Protein AF-A0A844CW89-F1 (afdb_monomer)

Solvent-accessible surface area (backbone atoms only — not comparable to full-atom values): 6483 Å² total; per-residue (Å²): 55,26,39,36,42,38,41,33,67,41,84,66,76,51,74,59,68,65,63,52,49,55,54,49,57,62,49,43,78,54,54,79,68,43,66,53,53,77,47,75,48,83,42,82,38,65,68,21,38,38,32,43,35,36,22,66,38,65,66,45,44,45,69,68,62,32,92,64,43,53,58,56,44,17,74,73,67,79,39,70,53,48,78,49,78,43,86,40,53,68,46,80,37,77,91,79,71,44,30,25,51,64,80,41,81,49,85,53,90,72,79,81,120

Nearest PDB structures (foldseek):
  1wd6-assembly1_B  TM=8.321E-01  e=1.006E-04  Escherichia coli
  5b0b-assembly2_B  TM=5.980E-01  e=1.483E-02  Cannabis sativa
  3zo7-assembly1_E  TM=5.061E-01  e=1.483E-02  Rhodococcus opacus
  6fxd-assembly1_A-2  TM=5.268E-01  e=2.344E-01  Pseudomonas fluorescens
  6juo-assembly2_F  TM=4.353E-01  e=8.433E+00  Mycolicibacterium smegmatis MC2 155

Secondary structure (DSSP, 8-state):
-EEEEEEE---SSPPPHHHHHHHHHHHHHHHTTSTTEEEEEEEEETTEEEEEEEESSHHHHHHHT-TTHHHHHHHHHSSPPEEEEEE--EEEETTTTEEEETTEEE--TTTT-

InterPro domains:
  IPR011008 Dimeric alpha-beta barrel [SSF54909] (1-94)

Foldseek 3Di:
DKKKKKAFQDDDAWDDPVVQVVVVVVCVVVQVPQPQWPDKDWAIDRRGTIIITDGLDPVSVCVVVDPCNQVVVCVVRVTGMDMDMDDDQWDDDVVVRFIGGSNHTDPDPPVPD

Organism: NCBI:txid2576383

Structure (mmCIF, N/CA/C/O backbone):
data_AF-A0A844CW89-F1
#
_entry.id   AF-A0A844CW89-F1
#
loop_
_atom_site.group_PDB
_atom_site.id
_atom_site.type_symbol
_atom_site.label_atom_id
_atom_site.label_alt_id
_atom_site.label_comp_id
_atom_site.label_asym_id
_atom_site.label_entity_id
_atom_site.label_seq_id
_atom_site.pdbx_PDB_ins_code
_atom_site.Cartn_x
_atom_site.Cartn_y
_atom_site.Cartn_z
_atom_site.occupancy
_atom_site.B_iso_or_equiv
_atom_site.auth_seq_id
_atom_site.auth_comp_id
_atom_site.auth_asym_id
_atom_site.auth_atom_id
_atom_site.pdbx_PDB_model_num
ATOM 1 N N . MET A 1 1 ? -9.801 -4.781 7.612 1.00 93.06 1 MET A N 1
ATOM 2 C CA . MET A 1 1 ? -9.236 -4.111 6.409 1.00 93.06 1 MET A CA 1
ATOM 3 C C . MET A 1 1 ? -8.322 -5.081 5.677 1.00 93.06 1 MET A C 1
ATOM 5 O O . MET A 1 1 ? -8.016 -6.127 6.239 1.00 93.06 1 MET A O 1
ATOM 9 N N . ILE A 1 2 ? -7.886 -4.761 4.459 1.00 97.94 2 ILE A N 1
ATOM 10 C CA . ILE A 1 2 ? -7.062 -5.666 3.649 1.00 97.94 2 ILE A CA 1
ATOM 11 C C . ILE A 1 2 ? -5.709 -5.038 3.357 1.00 97.94 2 ILE A C 1
ATOM 13 O O . ILE A 1 2 ? -5.640 -3.896 2.904 1.00 97.94 2 ILE A O 1
ATOM 17 N N . ILE A 1 3 ? -4.645 -5.806 3.585 1.00 98.31 3 ILE A N 1
ATOM 18 C CA . ILE A 1 3 ? -3.298 -5.456 3.143 1.00 98.31 3 ILE A CA 1
ATOM 19 C C . ILE A 1 3 ? -2.917 -6.349 1.973 1.00 98.31 3 ILE A C 1
ATOM 21 O O . ILE A 1 3 ? -2.954 -7.571 2.081 1.00 98.31 3 ILE A O 1
ATOM 25 N N . ALA A 1 4 ? -2.497 -5.741 0.870 1.00 98.50 4 ALA A N 1
ATOM 26 C CA . ALA A 1 4 ? -1.829 -6.453 -0.207 1.00 98.50 4 ALA A CA 1
ATOM 27 C C . ALA A 1 4 ? -0.356 -6.048 -0.260 1.00 98.50 4 ALA A C 1
ATOM 29 O O . ALA A 1 4 ? -0.027 -4.861 -0.315 1.00 98.50 4 ALA A O 1
ATOM 30 N N . LEU A 1 5 ? 0.529 -7.040 -0.260 1.00 98.56 5 LEU A N 1
ATOM 31 C CA . LEU A 1 5 ? 1.958 -6.870 -0.477 1.00 98.56 5 LEU A CA 1
ATOM 32 C C . LEU A 1 5 ? 2.300 -7.333 -1.889 1.00 98.56 5 LEU A C 1
ATOM 34 O O . LEU A 1 5 ? 2.165 -8.512 -2.215 1.00 98.56 5 LEU A O 1
ATOM 38 N N . VAL A 1 6 ? 2.786 -6.398 -2.698 1.00 98.31 6 VAL A N 1
ATOM 39 C CA . VAL A 1 6 ? 3.366 -6.675 -4.010 1.00 98.31 6 VAL A CA 1
ATOM 40 C C . VAL A 1 6 ? 4.876 -6.556 -3.909 1.00 98.31 6 VAL A C 1
ATOM 42 O O . VAL A 1 6 ? 5.387 -5.506 -3.518 1.00 98.31 6 VAL A O 1
ATOM 45 N N . GLN A 1 7 ? 5.585 -7.601 -4.319 1.00 97.81 7 GLN A N 1
ATOM 46 C CA . GLN A 1 7 ? 7.039 -7.611 -4.456 1.00 97.81 7 GLN A CA 1
ATOM 47 C C . GLN A 1 7 ? 7.394 -7.845 -5.923 1.00 97.81 7 GLN A C 1
ATOM 49 O O . GLN A 1 7 ? 6.900 -8.788 -6.537 1.00 97.81 7 GLN A O 1
ATOM 54 N N . ILE A 1 8 ? 8.236 -6.984 -6.483 1.00 96.75 8 ILE A N 1
ATOM 55 C CA . ILE A 1 8 ? 8.713 -7.066 -7.864 1.00 96.75 8 ILE A CA 1
ATOM 56 C C . ILE A 1 8 ? 10.209 -7.392 -7.785 1.00 96.75 8 ILE A C 1
ATOM 58 O O . ILE A 1 8 ? 10.991 -6.482 -7.484 1.00 96.75 8 ILE A O 1
ATOM 62 N N . PRO A 1 9 ? 10.604 -8.662 -7.986 1.00 95.81 9 PRO A N 1
ATOM 63 C CA . PRO A 1 9 ? 11.992 -9.088 -7.852 1.00 95.81 9 PRO A CA 1
ATOM 64 C C . PRO A 1 9 ? 12.792 -8.599 -9.060 1.00 95.81 9 PRO A C 1
ATOM 66 O O . PRO A 1 9 ? 12.796 -9.233 -10.109 1.00 95.81 9 PRO A O 1
ATOM 69 N N . LEU A 1 10 ? 13.408 -7.427 -8.931 1.00 93.44 10 LEU A N 1
ATOM 70 C CA . LEU A 1 10 ? 14.233 -6.839 -9.981 1.00 93.44 10 LEU A CA 1
ATOM 71 C C . LEU A 1 10 ? 15.690 -7.217 -9.736 1.00 93.44 10 LEU A C 1
ATOM 73 O O . LEU A 1 10 ? 16.195 -7.010 -8.633 1.00 93.44 10 LEU A O 1
ATOM 77 N N . ASP A 1 11 ? 16.351 -7.718 -10.773 1.00 89.69 11 ASP A N 1
ATOM 78 C CA . ASP A 1 11 ? 17.789 -7.964 -10.747 1.00 89.69 11 ASP A CA 1
ATOM 79 C C . ASP A 1 11 ? 18.579 -6.651 -10.850 1.00 89.69 11 ASP A C 1
ATOM 81 O O . ASP A 1 11 ? 18.140 -5.673 -11.463 1.00 89.69 11 ASP A O 1
ATOM 85 N N . GLY A 1 12 ? 19.789 -6.652 -10.293 1.00 89.25 12 GLY A N 1
ATOM 86 C CA . GLY A 1 12 ? 20.702 -5.509 -10.326 1.00 89.25 12 GLY A CA 1
ATOM 87 C C . GLY A 1 12 ? 20.697 -4.679 -9.037 1.00 89.25 12 GLY A C 1
ATOM 88 O O . GLY A 1 12 ? 20.166 -5.115 -8.017 1.00 89.25 12 GLY A O 1
ATOM 89 N N . PRO A 1 13 ? 21.357 -3.506 -9.041 1.00 92.12 13 PRO A N 1
ATOM 90 C CA . PRO A 1 13 ? 21.443 -2.668 -7.852 1.00 92.12 13 PRO A CA 1
ATOM 91 C C . PRO A 1 13 ? 20.075 -2.089 -7.492 1.00 92.12 13 PRO A C 1
ATOM 93 O O . PRO A 1 13 ? 19.235 -1.848 -8.368 1.00 92.12 13 PRO A O 1
ATOM 96 N N . LYS A 1 14 ? 19.881 -1.761 -6.210 1.00 95.44 14 LYS A N 1
ATOM 97 C CA . LYS A 1 14 ? 18.732 -0.962 -5.785 1.00 95.44 14 LYS A CA 1
ATOM 98 C C . LYS A 1 14 ? 18.584 0.284 -6.650 1.00 95.44 14 LYS A C 1
ATOM 100 O O . LYS A 1 14 ? 19.539 1.019 -6.909 1.00 95.44 14 LYS A O 1
ATOM 105 N N . ARG A 1 15 ? 17.346 0.541 -7.069 1.00 94.69 15 ARG A N 1
ATOM 106 C CA . ARG A 1 15 ? 17.037 1.650 -7.971 1.00 94.69 15 ARG A CA 1
ATOM 107 C C . ARG A 1 15 ? 17.378 2.998 -7.325 1.00 94.69 15 ARG A C 1
ATOM 109 O O . ARG A 1 15 ? 17.117 3.157 -6.122 1.00 94.69 15 ARG A O 1
ATOM 116 N N . PRO A 1 16 ? 17.888 3.977 -8.101 1.00 97.00 16 PRO A N 1
ATOM 117 C CA . PRO A 1 16 ? 18.179 5.311 -7.594 1.00 97.00 16 PRO A CA 1
ATOM 118 C C . PRO A 1 16 ? 16.965 5.929 -6.903 1.00 97.00 16 PRO A C 1
ATOM 120 O O . PRO A 1 16 ? 15.830 5.800 -7.363 1.00 97.00 16 PRO A O 1
ATOM 123 N N . HIS A 1 17 ? 17.207 6.597 -5.776 1.00 96.75 17 HIS A N 1
ATOM 124 C CA . HIS A 1 17 ? 16.137 7.114 -4.924 1.00 96.75 17 HIS A CA 1
ATOM 125 C C . HIS A 1 17 ? 15.217 8.093 -5.672 1.00 96.75 17 HIS A C 1
ATOM 127 O O . HIS A 1 17 ? 13.997 7.966 -5.586 1.00 96.75 17 HIS A O 1
ATOM 133 N N . GLN A 1 18 ? 15.797 9.017 -6.446 1.00 98.06 18 GLN A N 1
ATOM 134 C CA . GLN A 1 18 ? 15.035 10.020 -7.191 1.00 98.06 18 GLN A CA 1
ATOM 135 C C . GLN A 1 18 ? 14.156 9.388 -8.278 1.00 98.06 18 GLN A C 1
ATOM 137 O O . GLN A 1 18 ? 12.969 9.688 -8.348 1.00 98.06 18 GLN A O 1
ATOM 142 N N . ASP A 1 19 ? 14.684 8.431 -9.044 1.00 96.44 19 ASP A N 1
ATOM 143 C CA . ASP A 1 19 ? 13.919 7.729 -10.083 1.00 96.44 19 ASP A CA 1
ATOM 144 C C . ASP A 1 19 ? 12.696 7.001 -9.510 1.00 96.44 19 ASP A C 1
ATOM 146 O O . ASP A 1 19 ? 11.644 6.908 -10.150 1.00 96.44 19 ASP A O 1
ATOM 150 N N . VAL A 1 20 ? 12.827 6.454 -8.295 1.00 96.62 20 VAL A N 1
ATOM 151 C CA . VAL A 1 20 ? 11.704 5.826 -7.593 1.00 96.62 20 VAL A CA 1
ATOM 152 C C . VAL A 1 20 ? 10.684 6.870 -7.158 1.00 96.62 20 VAL A C 1
ATOM 154 O O . VAL A 1 20 ? 9.494 6.608 -7.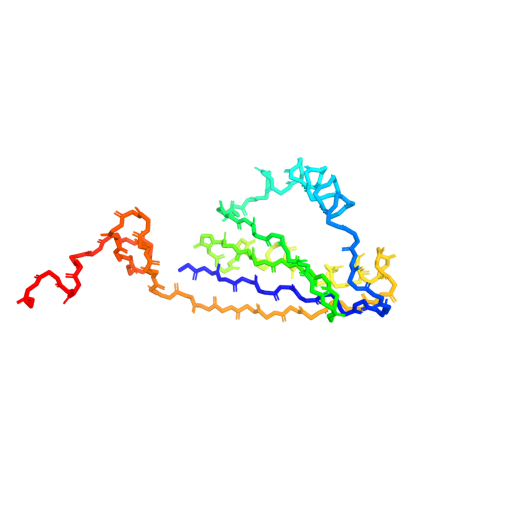323 1.00 96.62 20 VAL A O 1
ATOM 157 N N . ILE A 1 21 ? 11.106 8.032 -6.649 1.00 98.19 21 ILE A N 1
ATOM 158 C CA . ILE A 1 21 ? 10.193 9.137 -6.316 1.00 98.19 21 ILE A CA 1
ATOM 159 C C . ILE A 1 21 ? 9.406 9.555 -7.556 1.00 98.19 21 ILE A C 1
ATOM 161 O O . ILE A 1 21 ? 8.176 9.514 -7.530 1.00 98.19 21 ILE A O 1
ATOM 165 N N . ASP A 1 22 ? 10.095 9.891 -8.644 1.00 98.19 22 ASP A N 1
ATOM 166 C CA . ASP A 1 22 ? 9.476 10.456 -9.843 1.00 98.19 22 ASP A CA 1
ATOM 167 C C . ASP A 1 22 ? 8.476 9.470 -10.460 1.00 98.19 22 ASP A C 1
ATOM 169 O O . ASP A 1 22 ? 7.319 9.810 -10.723 1.00 98.19 22 ASP A O 1
ATOM 173 N N . GLN A 1 23 ? 8.869 8.199 -10.596 1.00 95.44 23 GLN A N 1
ATOM 174 C CA . GLN A 1 23 ? 7.970 7.158 -11.092 1.00 95.44 23 GLN A CA 1
ATOM 175 C C . GLN A 1 23 ? 6.784 6.906 -10.146 1.00 95.44 23 GLN A C 1
ATOM 177 O O . GLN A 1 23 ? 5.664 6.661 -10.608 1.00 95.44 23 GLN A O 1
ATOM 182 N N . SER A 1 24 ? 7.015 6.936 -8.830 1.00 97.19 24 SER A N 1
ATOM 183 C CA . SER A 1 24 ? 5.957 6.717 -7.840 1.00 97.19 24 SER A CA 1
ATOM 184 C C . SER A 1 24 ? 4.931 7.842 -7.892 1.00 97.19 24 SER A C 1
ATOM 186 O O . SER A 1 24 ? 3.737 7.547 -7.975 1.00 97.19 24 SER A O 1
ATOM 188 N N . LEU A 1 25 ? 5.384 9.101 -7.937 1.00 98.31 25 LEU A N 1
ATOM 189 C CA . LEU A 1 25 ? 4.541 10.290 -8.073 1.00 98.31 25 LEU A CA 1
ATOM 190 C C . LEU A 1 25 ? 3.668 10.215 -9.322 1.00 98.31 25 LEU A C 1
ATOM 192 O O . LEU A 1 25 ? 2.452 10.368 -9.218 1.00 98.31 25 LEU A O 1
ATOM 196 N N . GLU A 1 26 ? 4.242 9.887 -10.478 1.00 97.69 26 GLU A N 1
ATOM 197 C CA . GLU A 1 26 ? 3.465 9.726 -11.710 1.00 97.69 26 GLU A CA 1
ATOM 198 C C . GLU A 1 26 ? 2.376 8.660 -11.572 1.00 97.69 26 GLU A C 1
ATOM 200 O O . GLU A 1 26 ? 1.237 8.851 -12.001 1.00 97.69 26 GLU A O 1
ATOM 205 N N . SER A 1 27 ? 2.685 7.554 -10.897 1.00 95.62 27 SER A N 1
ATOM 206 C CA . SER A 1 27 ? 1.714 6.486 -10.689 1.00 95.62 27 SER A CA 1
ATOM 207 C C . SER A 1 27 ? 0.581 6.862 -9.720 1.00 95.62 27 SER A C 1
ATOM 209 O O . SER A 1 27 ? -0.518 6.311 -9.838 1.00 95.62 27 SER A O 1
ATOM 211 N N . THR A 1 28 ? 0.777 7.842 -8.821 1.00 97.75 28 THR A N 1
ATOM 212 C CA . THR A 1 28 ? -0.296 8.316 -7.921 1.00 97.75 28 THR A CA 1
ATOM 213 C C . THR A 1 28 ? -1.519 8.824 -8.686 1.00 97.75 28 THR A C 1
ATOM 215 O O . THR A 1 28 ? -2.632 8.636 -8.201 1.00 97.75 28 THR A O 1
ATOM 218 N N . LYS A 1 29 ? -1.344 9.344 -9.915 1.00 97.31 29 LYS A N 1
ATOM 219 C CA . LYS A 1 29 ? -2.424 9.780 -10.829 1.00 97.31 29 LYS A CA 1
ATOM 220 C C . LYS A 1 29 ? -3.435 8.669 -11.145 1.00 97.31 29 LYS A C 1
ATOM 222 O O . LYS A 1 29 ? -4.592 8.952 -11.453 1.00 97.31 29 LYS A O 1
ATOM 227 N N . ILE A 1 30 ? -2.994 7.413 -11.081 1.00 95.62 30 ILE A N 1
ATOM 228 C CA . ILE A 1 30 ? -3.837 6.225 -11.247 1.00 95.62 30 ILE A CA 1
ATOM 229 C C . ILE A 1 30 ? -4.342 5.764 -9.878 1.00 95.62 30 ILE A C 1
ATOM 231 O O . ILE A 1 30 ? -5.545 5.609 -9.690 1.00 95.62 30 ILE A O 1
ATOM 235 N N . PHE A 1 31 ? -3.436 5.584 -8.910 1.00 97.12 31 PHE A N 1
ATOM 236 C CA . PHE A 1 31 ? -3.773 4.973 -7.620 1.00 97.12 31 PHE A CA 1
ATOM 237 C C . PHE A 1 31 ? -4.788 5.779 -6.802 1.00 97.12 31 PHE A C 1
ATOM 239 O O . PHE A 1 31 ? -5.626 5.177 -6.143 1.00 97.12 31 PHE A O 1
ATOM 246 N N . HIS A 1 32 ? -4.808 7.111 -6.908 1.00 97.00 32 HIS A N 1
ATOM 247 C CA . HIS A 1 32 ? -5.805 7.928 -6.202 1.00 97.00 32 HIS A CA 1
ATOM 248 C C . HIS A 1 32 ? -7.253 7.713 -6.694 1.00 97.00 32 HIS A C 1
ATOM 250 O O . HIS A 1 32 ? -8.189 8.227 -6.083 1.00 97.00 32 HIS A O 1
ATOM 256 N N . LYS A 1 33 ? -7.442 7.006 -7.819 1.00 97.31 33 LYS A N 1
ATOM 257 C CA . LYS A 1 33 ? -8.751 6.684 -8.411 1.00 97.31 33 LYS A CA 1
ATOM 258 C C . LYS A 1 33 ? -9.164 5.230 -8.189 1.00 97.31 33 LYS A C 1
ATOM 260 O O . LYS A 1 33 ? -10.258 4.850 -8.598 1.00 97.31 33 LYS A O 1
ATOM 265 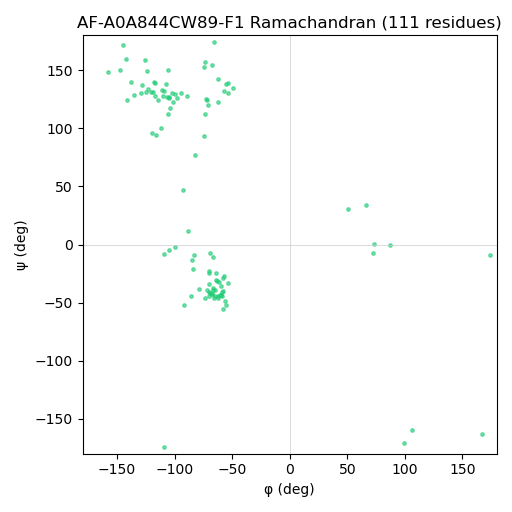N N . VAL A 1 34 ? -8.298 4.409 -7.596 1.00 97.75 34 VAL A N 1
ATOM 266 C CA . VAL A 1 34 ? -8.591 2.993 -7.366 1.00 97.75 34 VAL A CA 1
ATOM 267 C C . VAL A 1 34 ? -9.648 2.889 -6.276 1.00 97.75 34 VAL A C 1
ATOM 269 O O . VAL A 1 34 ? -9.451 3.356 -5.155 1.00 97.75 34 VAL A O 1
ATOM 272 N N . LYS A 1 35 ? -10.788 2.291 -6.620 1.00 98.19 35 LYS A N 1
ATOM 273 C CA . LYS A 1 35 ? -11.909 2.106 -5.699 1.00 98.19 35 LYS A CA 1
ATOM 274 C C . LYS A 1 35 ? -11.444 1.330 -4.463 1.00 98.19 35 LYS A C 1
ATOM 276 O O . LYS A 1 35 ? -10.764 0.317 -4.579 1.00 98.19 35 LYS A O 1
ATOM 281 N N . GLY A 1 36 ? -11.793 1.834 -3.284 1.00 97.62 36 GLY A N 1
ATOM 282 C CA . GLY A 1 36 ? -11.486 1.193 -2.004 1.00 97.62 36 GLY A CA 1
ATOM 283 C C . GLY A 1 36 ? -10.021 1.249 -1.559 1.00 97.62 36 GLY A C 1
ATOM 284 O O . GLY A 1 36 ? -9.743 0.892 -0.414 1.00 97.62 36 GLY A O 1
ATOM 285 N N . LEU A 1 37 ? -9.087 1.724 -2.395 1.00 98.44 37 LEU A N 1
ATOM 286 C CA . LEU A 1 37 ? -7.690 1.912 -2.003 1.00 98.44 37 LEU A CA 1
ATOM 287 C C . LEU A 1 37 ? -7.572 3.132 -1.084 1.00 98.44 37 LEU A C 1
ATOM 289 O O . LEU A 1 37 ? -7.749 4.272 -1.508 1.00 98.44 37 LEU A O 1
ATOM 293 N N . ARG A 1 38 ? -7.242 2.889 0.183 1.00 96.56 38 ARG A N 1
ATOM 294 C CA . ARG A 1 38 ? -7.067 3.925 1.206 1.00 96.56 38 ARG A CA 1
ATOM 295 C C . ARG A 1 38 ? -5.659 4.495 1.195 1.00 96.56 38 ARG A C 1
ATOM 297 O O . ARG A 1 38 ? -5.485 5.706 1.299 1.00 96.56 38 ARG A O 1
ATOM 304 N N . ARG A 1 39 ? -4.650 3.625 1.089 1.00 97.44 39 ARG A N 1
ATOM 305 C CA . ARG A 1 39 ? -3.231 4.007 1.117 1.00 97.44 39 ARG A CA 1
ATOM 306 C C . ARG A 1 39 ? -2.395 3.093 0.241 1.00 97.44 39 ARG A C 1
ATOM 308 O O . ARG A 1 39 ? -2.687 1.907 0.101 1.00 97.44 39 ARG A O 1
ATOM 315 N N . LYS A 1 40 ? -1.312 3.648 -0.296 1.00 98.31 40 LYS A N 1
ATOM 316 C CA . LYS A 1 40 ? -0.261 2.889 -0.966 1.00 98.31 40 LYS A CA 1
ATOM 317 C C . LYS A 1 40 ? 1.107 3.382 -0.516 1.00 98.31 40 LYS A C 1
ATOM 319 O O . LYS A 1 40 ? 1.406 4.566 -0.630 1.00 98.31 40 LYS A O 1
ATOM 324 N N . TYR A 1 41 ? 1.948 2.450 -0.094 1.00 98.38 41 TYR A N 1
ATOM 325 C CA . TYR A 1 41 ? 3.349 2.682 0.230 1.00 98.38 41 TYR A CA 1
ATOM 326 C C . TYR A 1 41 ? 4.206 2.118 -0.896 1.00 98.38 41 TYR A C 1
ATOM 328 O O . TYR A 1 41 ? 4.035 0.963 -1.282 1.00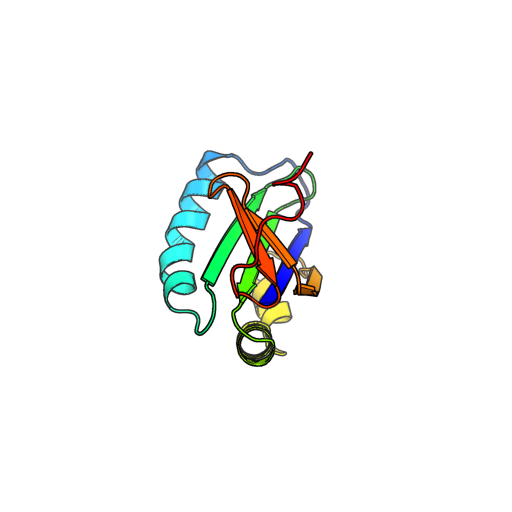 98.38 41 TYR A O 1
ATOM 336 N N . TYR A 1 42 ? 5.106 2.930 -1.442 1.00 98.12 42 TYR A N 1
ATOM 337 C CA . TYR A 1 42 ? 6.017 2.528 -2.512 1.00 98.12 42 TYR A CA 1
ATOM 338 C C . TYR A 1 42 ? 7.293 1.949 -1.904 1.00 98.12 42 TYR A C 1
ATOM 340 O O . TYR A 1 42 ? 7.901 2.573 -1.036 1.00 98.12 42 TYR A O 1
ATOM 348 N N . LEU A 1 43 ? 7.688 0.751 -2.339 1.00 97.38 43 LEU A N 1
ATOM 349 C CA . LEU A 1 43 ? 8.825 0.027 -1.769 1.00 97.38 43 LEU A CA 1
ATOM 350 C C . LEU A 1 43 ? 10.012 0.025 -2.733 1.00 97.38 43 LEU A C 1
ATOM 352 O O . LEU A 1 43 ? 9.848 -0.207 -3.932 1.00 97.38 43 LEU A O 1
ATOM 356 N N . ASN A 1 44 ? 11.212 0.232 -2.189 1.00 97.06 44 ASN A N 1
ATOM 357 C CA . 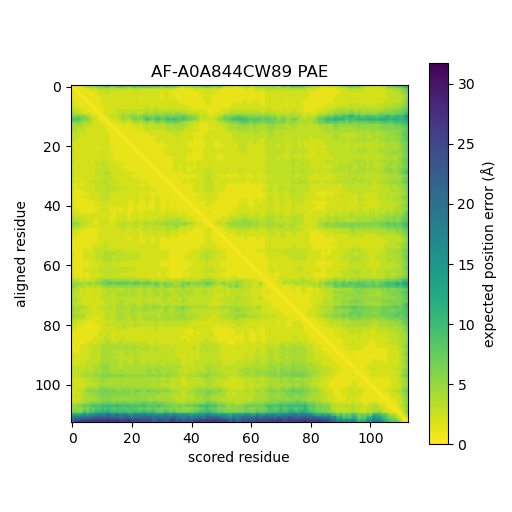ASN A 1 44 ? 12.476 0.124 -2.914 1.00 97.06 44 ASN A CA 1
ATOM 358 C C . ASN A 1 44 ? 13.545 -0.516 -2.023 1.00 97.06 44 ASN A C 1
ATOM 360 O O . ASN A 1 44 ? 13.848 -0.012 -0.938 1.00 97.06 44 ASN A O 1
ATOM 364 N N . SER A 1 45 ? 14.139 -1.604 -2.495 1.00 96.12 45 SER A N 1
ATOM 365 C CA . SER A 1 45 ? 15.127 -2.404 -1.775 1.00 96.12 45 SER A CA 1
ATOM 366 C C . SER A 1 45 ? 16.189 -2.954 -2.731 1.00 96.12 45 SER A C 1
ATOM 368 O O . SER A 1 45 ? 16.036 -2.861 -3.946 1.00 96.12 45 SER A O 1
ATOM 370 N N . GLU A 1 46 ? 17.244 -3.558 -2.183 1.00 95.44 46 GLU A N 1
ATOM 371 C CA . GLU A 1 46 ? 18.246 -4.287 -2.981 1.00 95.44 46 GLU A CA 1
ATOM 372 C C . GLU A 1 46 ? 17.655 -5.513 -3.691 1.00 95.44 46 GLU A C 1
ATOM 374 O O . GLU A 1 46 ? 18.165 -5.929 -4.718 1.00 95.44 46 GLU A O 1
ATOM 379 N N . ALA A 1 47 ? 16.558 -6.078 -3.177 1.00 93.75 47 ALA A N 1
ATOM 380 C CA . ALA A 1 47 ? 15.865 -7.214 -3.790 1.00 93.75 47 ALA A CA 1
ATOM 381 C C . ALA A 1 47 ? 14.802 -6.785 -4.822 1.00 93.75 47 ALA A C 1
ATOM 383 O O . ALA A 1 47 ? 13.952 -7.583 -5.219 1.00 93.75 47 ALA A O 1
ATOM 384 N N . GLY A 1 48 ? 14.795 -5.505 -5.204 1.00 95.12 48 GLY A N 1
ATOM 385 C CA . GLY A 1 48 ? 13.829 -4.921 -6.124 1.00 95.12 48 GLY A CA 1
ATOM 386 C C . GLY A 1 48 ? 12.794 -4.020 -5.454 1.00 95.12 48 GLY A C 1
ATOM 387 O O . GLY A 1 48 ? 13.002 -3.464 -4.369 1.00 95.12 48 GLY A O 1
ATOM 388 N N . GLY A 1 49 ? 11.680 -3.821 -6.157 1.00 96.06 49 GLY A N 1
ATOM 389 C CA . GLY A 1 49 ? 10.646 -2.851 -5.802 1.00 96.06 49 GLY A CA 1
ATOM 390 C C . GLY A 1 49 ? 9.355 -3.493 -5.308 1.00 96.06 49 GLY A C 1
ATOM 391 O O . GLY A 1 49 ? 9.246 -4.708 -5.151 1.00 96.06 49 GLY A O 1
ATOM 392 N N . GLY A 1 50 ? 8.334 -2.671 -5.088 1.00 96.81 50 GLY A N 1
ATOM 393 C CA . GLY A 1 50 ? 7.027 -3.186 -4.710 1.00 96.81 50 GLY A CA 1
ATOM 394 C C . GLY A 1 50 ? 6.064 -2.129 -4.204 1.00 96.81 50 GLY A C 1
ATOM 395 O O . GLY A 1 50 ? 6.261 -0.924 -4.386 1.00 96.81 50 GLY A O 1
ATOM 396 N N . GLY A 1 51 ? 5.016 -2.600 -3.539 1.00 98.00 51 GLY A N 1
ATOM 397 C CA . GLY A 1 51 ? 4.090 -1.734 -2.833 1.00 98.00 51 GLY A CA 1
ATOM 398 C C . GLY A 1 51 ? 3.316 -2.459 -1.743 1.00 98.00 51 GLY A C 1
ATOM 399 O O . GLY A 1 51 ? 2.998 -3.63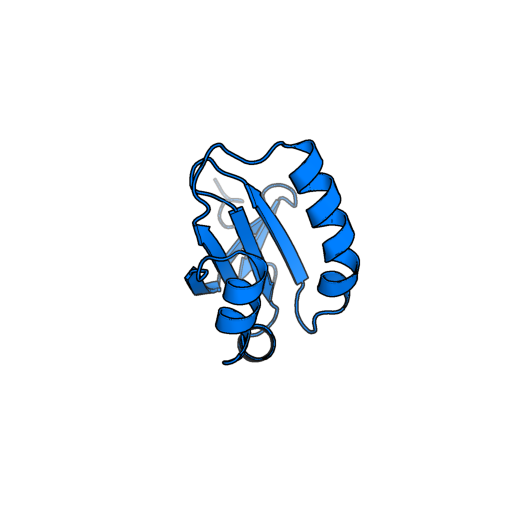9 -1.890 1.00 98.00 51 GLY A O 1
ATOM 400 N N . VAL A 1 52 ? 2.988 -1.729 -0.680 1.00 98.62 52 VAL A N 1
ATOM 401 C CA . VAL A 1 52 ? 1.969 -2.130 0.299 1.00 98.62 52 VAL A CA 1
ATOM 402 C C . VAL A 1 52 ? 0.709 -1.338 0.003 1.00 98.62 52 VAL A C 1
ATOM 404 O O . VAL A 1 52 ? 0.776 -0.119 -0.144 1.00 98.62 52 VAL A O 1
ATOM 407 N N . TYR A 1 53 ? -0.424 -2.019 -0.091 1.00 98.56 53 TYR A N 1
ATOM 408 C CA . TYR A 1 53 ? -1.716 -1.423 -0.404 1.00 98.56 53 TYR A CA 1
ATOM 409 C C . TYR A 1 53 ? -2.677 -1.695 0.740 1.00 98.56 53 TYR A C 1
ATOM 411 O O . TYR A 1 53 ? -2.801 -2.839 1.169 1.00 98.56 53 TYR A O 1
ATOM 419 N N . GLU A 1 54 ? -3.366 -0.658 1.197 1.00 97.94 54 GLU A N 1
ATOM 420 C CA . GLU A 1 54 ? -4.440 -0.761 2.179 1.00 97.94 54 GLU A CA 1
ATOM 421 C C . GLU A 1 54 ? -5.782 -0.575 1.477 1.00 97.94 54 GLU A C 1
ATOM 423 O O . GLU A 1 54 ? -6.090 0.525 1.017 1.00 97.94 54 GLU A O 1
ATOM 428 N N . PHE A 1 55 ? -6.584 -1.635 1.418 1.00 98.19 55 PHE A N 1
ATOM 429 C CA . PHE A 1 55 ? -7.941 -1.612 0.880 1.00 98.19 55 PHE A CA 1
ATOM 430 C C . PHE A 1 55 ? -8.990 -1.681 1.996 1.00 98.19 55 PHE A C 1
ATOM 432 O O . PHE A 1 55 ? -8.773 -2.272 3.060 1.00 98.19 55 PHE A O 1
ATOM 439 N N . ASP A 1 56 ? -10.153 -1.083 1.742 1.00 96.19 56 ASP A N 1
ATOM 440 C CA . ASP A 1 56 ? -11.305 -1.142 2.643 1.00 96.19 56 ASP A CA 1
ATOM 441 C C . ASP A 1 56 ? -11.902 -2.554 2.777 1.00 96.19 56 ASP A C 1
ATOM 443 O O . ASP A 1 56 ? -12.279 -2.953 3.880 1.00 96.19 56 ASP A O 1
ATOM 447 N N . THR A 1 57 ? -11.936 -3.314 1.683 1.00 96.19 57 THR A N 1
ATOM 448 C CA . THR A 1 57 ? -12.603 -4.610 1.538 1.00 96.19 57 THR A CA 1
ATOM 449 C C . THR A 1 57 ? -11.779 -5.555 0.667 1.00 96.19 57 THR A C 1
ATOM 451 O O . THR A 1 57 ? -10.926 -5.130 -0.114 1.00 96.19 57 THR A O 1
ATOM 454 N N . ARG A 1 58 ? -12.043 -6.859 0.808 1.00 95.81 58 ARG A N 1
ATOM 455 C CA . ARG A 1 58 ? -11.403 -7.910 0.005 1.00 95.81 58 ARG A CA 1
ATOM 456 C C . ARG A 1 58 ? -11.819 -7.844 -1.457 1.00 95.81 58 ARG A C 1
ATOM 458 O O . ARG A 1 58 ? -10.952 -7.902 -2.316 1.00 95.81 58 ARG A O 1
ATOM 465 N N . GLU A 1 59 ? -13.103 -7.616 -1.706 1.00 97.12 59 GLU A N 1
ATOM 466 C CA . GLU A 1 59 ? -13.662 -7.456 -3.050 1.00 97.12 59 GLU A CA 1
ATOM 467 C C . GLU A 1 59 ? -12.952 -6.339 -3.829 1.00 97.12 59 GLU A C 1
ATOM 469 O O . GLU A 1 59 ? -12.407 -6.596 -4.893 1.00 97.12 59 GLU A O 1
ATOM 474 N N . ASN A 1 60 ? -12.829 -5.129 -3.264 1.00 98.00 60 ASN A N 1
ATOM 475 C CA . ASN A 1 60 ? -12.138 -4.034 -3.959 1.00 98.00 60 ASN A CA 1
ATOM 476 C C . ASN A 1 60 ? -10.640 -4.328 -4.200 1.00 98.00 60 ASN A C 1
ATOM 478 O O . ASN A 1 60 ? -10.071 -3.845 -5.181 1.00 98.00 60 ASN A O 1
ATOM 482 N N . ALA A 1 61 ? -9.985 -5.100 -3.322 1.00 97.81 61 ALA A N 1
ATOM 483 C CA . ALA A 1 61 ? -8.605 -5.531 -3.541 1.00 97.81 61 ALA A CA 1
ATOM 484 C C . ALA A 1 61 ? -8.507 -6.549 -4.689 1.00 97.81 61 ALA A C 1
ATOM 486 O O . ALA A 1 61 ? -7.628 -6.420 -5.537 1.00 97.81 61 ALA A O 1
ATOM 487 N N . GLU A 1 62 ? -9.400 -7.536 -4.733 1.00 96.44 62 GLU A N 1
ATOM 488 C CA . GLU A 1 62 ? -9.436 -8.583 -5.762 1.00 96.44 62 GLU A CA 1
ATOM 489 C C . GLU A 1 62 ? -9.870 -8.031 -7.131 1.00 96.44 62 GLU A C 1
ATOM 491 O O . GLU A 1 62 ? -9.292 -8.410 -8.146 1.00 96.44 62 GLU A O 1
ATOM 496 N N . ASP A 1 63 ? -10.765 -7.038 -7.167 1.00 97.06 63 ASP A N 1
ATOM 497 C CA . ASP A 1 63 ? -11.107 -6.290 -8.385 1.00 97.06 63 ASP A CA 1
ATOM 498 C C . ASP A 1 63 ? -9.873 -5.593 -8.991 1.00 97.06 63 ASP A C 1
ATOM 500 O O . ASP A 1 63 ? -9.672 -5.574 -10.213 1.00 97.06 63 ASP A O 1
ATOM 504 N N . TRP A 1 64 ? -9.024 -5.009 -8.134 1.00 96.94 64 TRP A N 1
ATOM 505 C CA . TRP A 1 64 ? -7.781 -4.363 -8.559 1.00 96.94 64 TRP A CA 1
ATOM 506 C C . TRP A 1 64 ? -6.709 -5.379 -8.970 1.00 96.94 64 TRP A C 1
ATOM 508 O O . TRP A 1 64 ? -6.067 -5.223 -10.010 1.00 96.94 64 TRP A O 1
ATOM 518 N N . PHE A 1 65 ? -6.515 -6.420 -8.162 1.00 96.44 65 PHE A N 1
ATOM 519 C CA . PHE A 1 65 ? -5.570 -7.511 -8.398 1.00 96.44 65 PHE A CA 1
ATOM 520 C C . PHE A 1 65 ? -6.225 -8.690 -9.132 1.00 96.44 65 PHE A C 1
ATOM 522 O O . PHE A 1 65 ? -6.052 -9.843 -8.742 1.00 96.44 65 PHE A O 1
ATOM 529 N N . ASN A 1 66 ? -6.972 -8.388 -10.193 1.00 93.19 66 ASN A N 1
ATOM 530 C CA . ASN A 1 66 ? -7.677 -9.383 -11.000 1.00 93.19 66 ASN A CA 1
ATOM 531 C C . ASN A 1 66 ? -6.727 -10.339 -11.749 1.00 93.19 66 ASN A C 1
ATOM 533 O O . ASN A 1 66 ? -5.51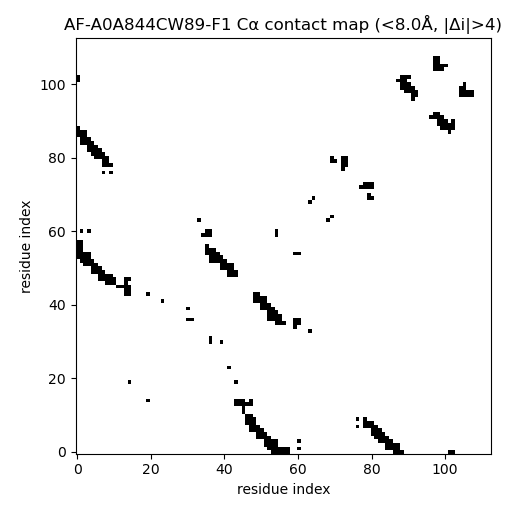3 -10.138 -11.790 1.00 93.19 66 ASN A O 1
ATOM 537 N N . ASP A 1 67 ? -7.292 -11.353 -12.408 1.00 88.75 67 ASP A N 1
ATOM 538 C CA . ASP A 1 67 ? -6.539 -12.419 -13.086 1.00 88.75 67 ASP A CA 1
ATOM 539 C C . ASP A 1 67 ? -5.490 -11.912 -14.096 1.00 88.75 67 ASP A C 1
ATOM 541 O O . ASP A 1 67 ? -4.420 -12.505 -14.232 1.00 88.75 67 ASP A O 1
ATOM 545 N N . GLY A 1 68 ? -5.750 -10.789 -14.776 1.00 91.69 68 GLY A N 1
ATOM 546 C CA . GLY A 1 68 ? -4.826 -10.202 -15.756 1.00 91.69 68 GLY A CA 1
ATOM 547 C C . GLY A 1 68 ? -3.725 -9.326 -15.148 1.00 91.69 68 GLY A C 1
ATOM 548 O O . GLY A 1 68 ? -2.802 -8.906 -15.852 1.00 91.69 68 GLY A O 1
ATOM 549 N N . TRP A 1 69 ? -3.798 -9.027 -13.849 1.00 94.88 69 TRP A N 1
ATOM 550 C CA . TRP A 1 69 ? -2.893 -8.090 -13.186 1.00 94.88 69 TRP A CA 1
ATOM 551 C C . TRP A 1 69 ? -1.434 -8.557 -13.225 1.00 94.88 69 TRP A C 1
ATOM 553 O O . TRP A 1 69 ? -0.533 -7.763 -13.507 1.00 94.88 69 TRP A O 1
ATOM 563 N N . ALA A 1 70 ? -1.192 -9.841 -12.953 1.00 92.50 70 ALA A N 1
ATOM 564 C CA . ALA A 1 70 ? 0.164 -10.376 -12.880 1.00 92.50 70 ALA A CA 1
ATOM 565 C C . ALA A 1 70 ? 0.857 -10.354 -14.252 1.00 92.50 70 ALA A C 1
ATOM 567 O O . ALA A 1 70 ? 2.027 -9.985 -14.332 1.00 92.50 70 ALA A O 1
ATOM 568 N N . ASP A 1 71 ? 0.119 -10.657 -15.322 1.00 94.75 71 ASP A N 1
ATOM 569 C CA . ASP A 1 71 ? 0.635 -10.649 -16.694 1.00 94.75 71 ASP A CA 1
ATOM 570 C C . ASP A 1 71 ? 0.919 -9.219 -17.173 1.00 94.75 71 ASP A C 1
ATOM 572 O O . ASP A 1 71 ? 1.961 -8.947 -17.773 1.00 94.75 71 ASP A O 1
ATOM 576 N N . TRP A 1 72 ? 0.037 -8.270 -16.842 1.00 91.44 72 TRP A N 1
ATOM 577 C CA . TRP A 1 72 ? 0.271 -6.850 -17.105 1.00 91.44 72 TRP A CA 1
ATOM 578 C C . TRP A 1 72 ? 1.541 -6.335 -16.411 1.00 91.44 72 TRP A C 1
ATOM 580 O O . TRP A 1 72 ? 2.340 -5.608 -17.010 1.00 91.44 72 TRP A O 1
ATOM 590 N N . MET A 1 73 ? 1.751 -6.723 -15.152 1.00 93.19 73 MET A N 1
ATOM 591 C CA . MET A 1 73 ? 2.945 -6.352 -14.394 1.00 93.19 73 MET A CA 1
ATOM 592 C C . MET A 1 73 ? 4.211 -6.998 -14.958 1.00 93.19 73 MET A C 1
ATOM 594 O O . MET A 1 73 ? 5.225 -6.313 -15.097 1.00 93.19 73 MET A O 1
ATOM 598 N N . GLU A 1 74 ? 4.153 -8.278 -15.319 1.00 93.88 74 GLU A N 1
ATOM 599 C CA . GLU A 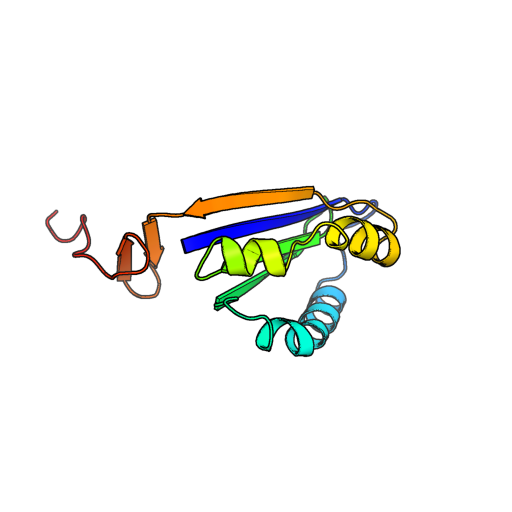1 74 ? 5.269 -8.984 -15.948 1.00 93.88 74 GLU A CA 1
ATOM 600 C C . GLU A 1 74 ? 5.666 -8.333 -17.276 1.00 93.88 74 GLU A C 1
ATOM 602 O O . GLU A 1 74 ? 6.843 -8.051 -17.488 1.00 93.88 74 GLU A O 1
ATOM 607 N N . GLY A 1 75 ? 4.697 -7.954 -18.114 1.00 92.56 75 GLY A N 1
ATOM 608 C CA . GLY A 1 75 ? 4.965 -7.204 -19.344 1.00 92.56 75 GLY A CA 1
ATOM 609 C C . GLY A 1 75 ? 5.606 -5.830 -19.107 1.00 92.56 75 GLY A C 1
ATOM 610 O O . GLY A 1 75 ? 6.409 -5.372 -19.918 1.00 92.56 75 GLY A O 1
ATOM 611 N N . ARG A 1 76 ? 5.291 -5.163 -17.988 1.00 89.00 76 ARG A N 1
ATOM 612 C CA . ARG A 1 76 ? 5.844 -3.842 -17.641 1.00 89.00 76 ARG A CA 1
ATOM 613 C C . ARG A 1 76 ? 7.260 -3.906 -17.070 1.00 89.00 76 ARG A C 1
ATOM 615 O O . ARG A 1 76 ? 8.046 -2.993 -17.317 1.00 89.00 76 ARG A O 1
ATOM 622 N N . PHE A 1 77 ? 7.554 -4.914 -16.255 1.00 88.25 77 PHE A N 1
ATOM 623 C CA . PHE A 1 77 ? 8.804 -4.998 -15.493 1.00 88.25 77 PHE A CA 1
ATOM 624 C C . PHE A 1 77 ? 9.764 -6.081 -15.998 1.00 88.25 77 PHE A C 1
ATOM 626 O O . PHE A 1 77 ? 10.896 -6.136 -15.531 1.00 88.25 77 PHE A O 1
ATOM 633 N N . GLY A 1 78 ? 9.333 -6.931 -16.934 1.00 93.38 78 GLY A N 1
ATOM 634 C CA . GLY A 1 78 ? 10.102 -8.072 -17.439 1.00 93.38 78 GLY A CA 1
ATOM 635 C C . GLY A 1 78 ? 10.211 -9.238 -16.452 1.00 93.38 78 GLY A C 1
ATOM 636 O O . GLY A 1 78 ? 10.850 -10.237 -16.762 1.00 93.38 78 GLY A O 1
ATOM 637 N N . VAL A 1 79 ? 9.601 -9.113 -15.271 1.00 94.62 79 VAL A N 1
ATOM 638 C CA . VAL A 1 79 ? 9.617 -10.105 -14.193 1.00 94.62 79 VAL A CA 1
ATOM 639 C C . VAL A 1 79 ? 8.230 -10.216 -13.576 1.00 94.62 79 VAL A C 1
ATOM 641 O O . VAL A 1 79 ? 7.543 -9.210 -13.366 1.00 94.62 79 VAL A O 1
ATOM 644 N N . ARG A 1 80 ? 7.815 -11.441 -13.252 1.00 95.56 80 ARG A N 1
AT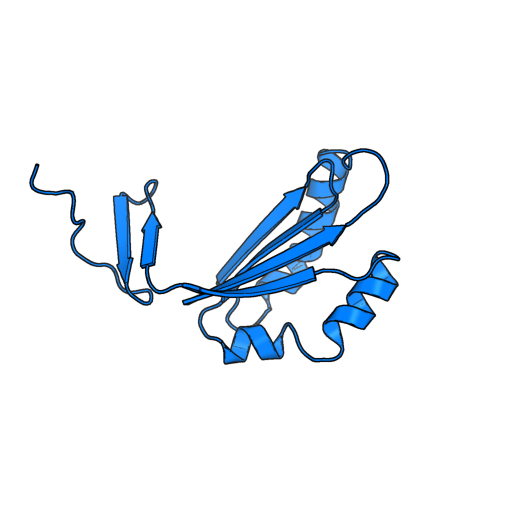OM 645 C CA . ARG A 1 80 ? 6.518 -11.686 -12.623 1.00 95.56 80 ARG A CA 1
ATOM 646 C C . ARG A 1 80 ? 6.532 -11.236 -11.156 1.00 95.56 80 ARG A C 1
ATOM 648 O O . ARG A 1 80 ? 7.385 -11.695 -10.393 1.00 95.56 80 ARG A O 1
ATOM 655 N N . PRO A 1 81 ? 5.607 -10.363 -10.717 1.00 96.88 81 PRO A N 1
ATOM 656 C CA . PRO A 1 81 ? 5.542 -9.959 -9.319 1.00 96.88 81 PRO A CA 1
ATOM 657 C C . PRO A 1 81 ? 4.967 -11.072 -8.434 1.00 96.88 81 PRO A C 1
ATOM 659 O O . PRO A 1 81 ? 4.172 -11.903 -8.873 1.00 96.88 81 PRO A O 1
ATOM 662 N N . ARG A 1 82 ? 5.288 -11.020 -7.142 1.00 97.44 82 ARG A N 1
ATOM 663 C CA . ARG A 1 82 ? 4.617 -11.797 -6.098 1.00 97.44 82 ARG A CA 1
ATOM 664 C C . ARG A 1 82 ? 3.576 -10.929 -5.399 1.00 97.44 82 ARG A C 1
ATOM 666 O O . ARG A 1 82 ? 3.918 -9.867 -4.883 1.00 97.44 82 ARG A O 1
ATOM 673 N N . LEU A 1 83 ? 2.337 -11.409 -5.337 1.00 97.88 83 LEU A N 1
ATOM 674 C CA . LEU A 1 83 ? 1.241 -10.810 -4.575 1.00 97.88 83 LEU A CA 1
ATOM 675 C C . LEU A 1 83 ? 0.907 -11.691 -3.367 1.00 97.88 83 LEU A C 1
ATOM 677 O O . LEU A 1 83 ? 0.746 -12.899 -3.509 1.00 97.88 83 LEU A O 1
ATOM 681 N N . THR A 1 84 ? 0.786 -11.086 -2.187 1.00 98.06 84 THR A N 1
ATOM 682 C CA . THR A 1 84 ? 0.191 -11.728 -1.004 1.00 98.06 84 THR A CA 1
ATOM 683 C C . THR A 1 84 ? -0.878 -10.812 -0.425 1.00 98.06 84 THR A C 1
ATOM 685 O O . THR A 1 84 ? -0.610 -9.629 -0.225 1.00 98.06 84 THR A O 1
ATOM 688 N N . ILE A 1 85 ? -2.070 -11.346 -0.156 1.00 97.69 85 ILE A N 1
ATOM 689 C CA . ILE A 1 85 ? -3.193 -10.604 0.428 1.00 97.69 85 ILE A CA 1
ATOM 690 C C . ILE A 1 85 ? -3.438 -11.111 1.851 1.00 97.69 85 ILE A C 1
ATOM 692 O O . ILE A 1 85 ? -3.510 -12.318 2.075 1.00 97.69 85 ILE A O 1
ATOM 696 N N . PHE A 1 86 ? -3.593 -10.187 2.794 1.00 98.38 86 PHE A N 1
ATOM 697 C CA . PHE A 1 86 ? -3.786 -10.453 4.214 1.00 98.38 86 PHE A CA 1
ATOM 698 C C . PHE A 1 86 ? -5.075 -9.804 4.715 1.00 98.38 86 PHE A C 1
ATOM 700 O O . PHE A 1 86 ? -5.304 -8.609 4.495 1.00 98.38 86 PHE A O 1
ATOM 707 N N . ASP A 1 87 ? -5.864 -10.562 5.473 1.00 97.69 87 ASP A N 1
ATOM 708 C CA . ASP A 1 87 ? -6.870 -9.971 6.349 1.00 97.69 87 ASP A CA 1
ATOM 709 C C . ASP A 1 87 ? -6.149 -9.304 7.519 1.00 97.69 87 ASP A C 1
ATOM 711 O O . ASP A 1 87 ? -5.329 -9.915 8.203 1.00 97.69 87 ASP A O 1
ATOM 715 N N . THR A 1 88 ? -6.410 -8.017 7.714 1.00 96.75 88 THR A N 1
ATOM 716 C CA . THR A 1 88 ? -5.754 -7.211 8.743 1.00 96.75 88 THR A CA 1
ATOM 717 C C . THR A 1 88 ? -6.825 -6.675 9.692 1.00 96.75 88 THR A C 1
ATOM 719 O O . THR A 1 88 ? -7.493 -5.684 9.365 1.00 96.75 88 THR A O 1
ATOM 722 N N . PRO A 1 89 ? -7.052 -7.356 10.830 1.00 96.69 89 PRO A N 1
ATOM 723 C CA . PRO A 1 89 ? -8.106 -6.994 11.772 1.00 96.69 89 PRO A CA 1
ATOM 724 C C . PRO A 1 89 ? -7.679 -5.893 12.743 1.00 96.69 89 PRO A C 1
ATOM 726 O O . PRO A 1 89 ? -8.542 -5.224 13.289 1.00 96.69 89 PRO A O 1
ATOM 729 N N . VAL A 1 90 ? -6.378 -5.668 12.963 1.00 97.06 90 VAL A N 1
ATOM 730 C CA . VAL A 1 90 ? -5.883 -4.675 13.932 1.00 97.06 90 VAL A CA 1
ATOM 731 C C . VAL A 1 90 ? -4.871 -3.738 13.283 1.00 97.06 90 VAL A C 1
ATOM 733 O O . VAL A 1 90 ? -3.986 -4.189 12.558 1.00 97.06 90 VAL A O 1
ATOM 736 N N . VAL A 1 91 ? -4.983 -2.440 13.575 1.00 95.88 91 VAL A N 1
ATOM 737 C CA . VAL A 1 91 ? -3.984 -1.418 13.228 1.00 95.88 91 VAL A CA 1
ATOM 738 C C . VAL A 1 91 ? -3.560 -0.687 14.489 1.00 95.88 91 VAL A C 1
ATOM 740 O O . VAL A 1 91 ? -4.411 -0.219 15.239 1.00 95.88 91 VAL A O 1
ATOM 743 N N . LEU A 1 92 ? -2.251 -0.561 14.682 1.00 96.12 92 LEU A N 1
ATOM 744 C CA . LEU A 1 92 ? -1.644 0.370 15.625 1.00 96.12 92 LEU A CA 1
ATOM 745 C C . LEU A 1 92 ? -1.131 1.577 14.840 1.00 96.12 92 LEU A C 1
ATOM 747 O O . LEU A 1 92 ? -0.306 1.416 13.942 1.00 96.12 92 LEU A O 1
ATOM 751 N N . ASP A 1 93 ? -1.595 2.766 15.197 1.00 95.19 93 ASP A N 1
ATOM 752 C CA . ASP A 1 93 ? -1.117 4.029 14.650 1.00 95.19 93 ASP A CA 1
ATOM 753 C C . ASP A 1 93 ? -0.469 4.839 15.777 1.00 95.19 93 ASP A C 1
ATOM 755 O O . ASP A 1 93 ? -1.140 5.531 16.541 1.00 95.19 93 ASP A O 1
ATOM 759 N N . ASN A 1 94 ? 0.853 4.720 15.909 1.00 95.69 94 ASN A N 1
ATOM 760 C CA . ASN A 1 94 ? 1.608 5.440 16.937 1.00 95.69 94 ASN A CA 1
ATOM 761 C C . ASN A 1 94 ? 1.683 6.949 16.669 1.00 95.69 94 ASN A C 1
ATOM 763 O O . ASN A 1 94 ? 1.867 7.709 17.615 1.00 95.69 94 ASN A O 1
ATOM 767 N N . GLU A 1 95 ? 1.550 7.389 15.413 1.00 95.31 95 GLU A N 1
ATOM 768 C CA . GLU A 1 95 ? 1.545 8.819 15.085 1.00 95.31 95 GLU A CA 1
ATOM 769 C C . GLU A 1 95 ? 0.238 9.469 15.550 1.00 95.31 95 GLU A C 1
ATOM 771 O O . GLU A 1 95 ? 0.254 10.570 16.098 1.00 95.31 95 GLU A O 1
ATOM 776 N N . ALA A 1 96 ? -0.885 8.761 15.391 1.00 93.38 96 ALA A N 1
ATOM 777 C CA . ALA A 1 96 ? -2.193 9.187 15.884 1.00 93.38 96 ALA A CA 1
ATOM 778 C C . ALA A 1 96 ? -2.455 8.823 17.360 1.00 93.38 96 ALA A C 1
ATOM 780 O O . ALA A 1 96 ? -3.414 9.323 17.949 1.00 93.38 96 ALA A O 1
ATOM 781 N N . GLY A 1 97 ? -1.639 7.949 17.959 1.00 94.44 97 GLY A N 1
ATOM 782 C CA . GLY A 1 97 ? -1.868 7.405 19.301 1.00 94.44 97 GLY A CA 1
ATOM 783 C C . GLY A 1 97 ? -3.110 6.508 19.386 1.00 94.44 97 GLY A C 1
ATOM 784 O O . GLY A 1 97 ? -3.803 6.514 20.403 1.00 94.44 97 GLY A O 1
ATOM 785 N N . GLU A 1 98 ? -3.416 5.764 18.320 1.00 95.62 98 GLU A N 1
ATOM 786 C CA . GLU A 1 98 ? -4.690 5.064 18.129 1.00 95.62 98 GLU A CA 1
ATOM 787 C C . GLU A 1 98 ? -4.508 3.552 17.892 1.00 95.62 98 GLU A C 1
ATOM 789 O O . GLU A 1 98 ? -3.535 3.111 17.278 1.00 95.62 98 GLU A O 1
ATOM 794 N N . VAL A 1 99 ? -5.491 2.750 18.317 1.00 96.88 99 VAL A N 1
AT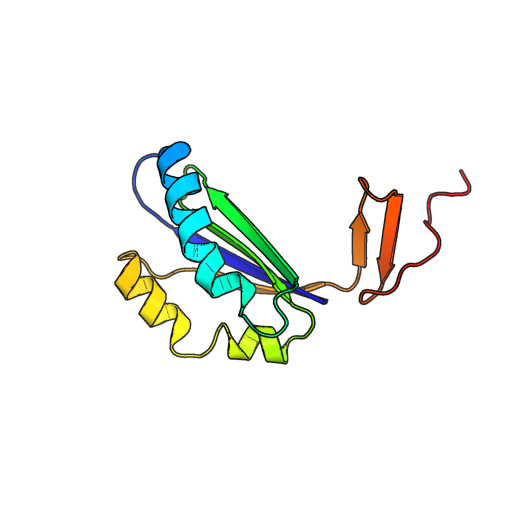OM 795 C CA . VAL A 1 99 ? -5.678 1.366 17.852 1.00 96.88 99 VAL A CA 1
ATOM 796 C C . VAL A 1 99 ? -7.011 1.258 17.143 1.00 96.88 99 VAL A C 1
ATOM 798 O O . VAL A 1 99 ? -8.015 1.767 17.636 1.00 96.88 99 VAL A O 1
ATOM 801 N N . ARG A 1 100 ? -7.040 0.524 16.032 1.00 95.69 100 ARG A N 1
ATOM 802 C CA . ARG A 1 100 ? -8.275 0.152 15.339 1.00 95.69 100 ARG A CA 1
ATOM 803 C C . ARG A 1 100 ? -8.461 -1.349 15.318 1.00 95.69 100 ARG A C 1
ATOM 805 O O . ARG A 1 100 ? -7.506 -2.066 15.032 1.00 95.69 100 ARG A O 1
ATOM 812 N N . VAL A 1 101 ? -9.697 -1.796 15.514 1.00 96.44 101 VAL A N 1
ATOM 813 C CA . VAL A 1 101 ? -10.152 -3.162 15.229 1.00 96.44 101 VAL A CA 1
ATOM 814 C C . VAL A 1 101 ? -11.167 -3.099 14.095 1.00 96.44 101 VAL A C 1
ATOM 816 O O . VAL A 1 101 ? -12.111 -2.316 14.145 1.00 96.44 101 VAL A O 1
ATOM 819 N N . ASP A 1 102 ? -10.922 -3.846 13.024 1.00 93.31 102 ASP A N 1
ATOM 820 C CA . ASP A 1 102 ? -11.719 -3.859 11.793 1.00 93.31 102 ASP A CA 1
ATOM 821 C C . ASP A 1 102 ? -11.979 -2.461 11.203 1.00 93.31 102 ASP A C 1
ATOM 823 O O . ASP A 1 102 ? -12.967 -2.206 10.522 1.00 93.31 102 ASP A O 1
ATOM 827 N N . GLY A 1 103 ? -11.029 -1.545 11.417 1.00 90.38 103 GLY A N 1
ATOM 828 C CA . GLY A 1 103 ? -11.100 -0.157 10.958 1.00 90.38 103 GLY A CA 1
ATOM 829 C C . GLY A 1 103 ? -11.808 0.805 11.916 1.00 90.38 103 GLY A C 1
ATOM 830 O O . GLY A 1 103 ? -11.851 1.997 11.621 1.00 90.38 103 GLY A O 1
ATOM 831 N N . HIS A 1 104 ? -12.306 0.326 13.055 1.00 93.62 104 HIS A N 1
ATOM 832 C CA . HIS A 1 104 ? -12.945 1.144 14.082 1.00 93.62 104 HIS A CA 1
ATOM 833 C C . HIS A 1 104 ? -11.976 1.439 15.233 1.00 93.62 104 HIS A C 1
ATOM 835 O O . HIS A 1 104 ? -11.388 0.491 15.757 1.00 93.62 104 HIS A O 1
ATOM 841 N N . PRO A 1 105 ? -11.813 2.710 15.648 1.00 95.50 105 PRO A N 1
ATOM 842 C CA . PRO A 1 105 ? -11.024 3.055 16.826 1.00 95.50 105 PRO A CA 1
ATOM 843 C C . PRO A 1 105 ? -11.521 2.310 18.072 1.00 95.50 105 PRO A C 1
ATOM 845 O O . PRO A 1 105 ? -12.729 2.220 18.303 1.00 95.50 105 PRO A O 1
ATOM 848 N N . VAL A 1 106 ? -10.597 1.813 18.890 1.00 96.44 106 VAL A N 1
ATOM 849 C CA . VAL A 1 106 ? -10.876 1.194 20.194 1.00 96.44 106 VAL A CA 1
ATOM 850 C C . VAL A 1 106 ? -10.050 1.875 21.289 1.00 96.44 106 VAL A C 1
ATOM 852 O O . VAL A 1 106 ? -9.030 2.496 20.976 1.00 96.44 106 VAL A O 1
ATOM 855 N N . PRO A 1 107 ? -10.444 1.774 22.575 1.00 94.81 107 PRO A N 1
ATOM 856 C CA . PRO A 1 107 ? -9.595 2.219 23.673 1.00 94.81 107 PRO A CA 1
ATOM 857 C C . PRO A 1 107 ? -8.212 1.573 23.582 1.00 94.81 107 PRO A C 1
ATOM 859 O O . PRO A 1 107 ? -8.094 0.358 23.410 1.00 94.81 107 PRO A O 1
ATOM 862 N N . ALA A 1 108 ? -7.172 2.396 23.683 1.00 91.69 108 ALA A N 1
ATOM 863 C CA . ALA A 1 108 ? -5.800 1.929 23.624 1.00 91.69 108 ALA A CA 1
ATOM 864 C C . ALA A 1 108 ? -5.517 0.977 24.804 1.00 91.69 108 ALA A C 1
ATOM 866 O O . ALA A 1 108 ? -5.661 1.389 25.957 1.00 91.69 108 ALA A O 1
ATOM 867 N N . PRO A 1 109 ? -5.084 -0.271 24.550 1.00 89.50 109 PRO A N 1
ATOM 868 C CA . PRO A 1 109 ? -4.918 -1.274 25.601 1.00 89.50 109 PRO A CA 1
ATOM 869 C C . PRO A 1 109 ? -3.759 -0.977 26.566 1.00 89.50 109 PRO A C 1
ATOM 871 O O . PRO A 1 109 ? -3.623 -1.675 27.560 1.00 89.50 109 PRO A O 1
ATOM 874 N N . TRP A 1 110 ? -2.937 0.039 26.284 1.00 87.44 110 TRP A N 1
ATOM 875 C CA . TRP A 1 110 ? -1.818 0.492 27.123 1.00 87.44 110 TRP A CA 1
ATOM 876 C C . TRP A 1 110 ? -2.147 1.726 27.979 1.00 87.44 110 TRP A C 1
ATOM 878 O O . TRP A 1 110 ? -1.295 2.210 28.719 1.00 87.44 110 TRP A O 1
ATOM 888 N N . GLN A 1 111 ? -3.354 2.291 27.868 1.00 74.56 111 GLN A N 1
ATOM 889 C CA . GLN A 1 111 ? -3.790 3.384 28.741 1.00 74.56 111 GLN A CA 1
ATOM 890 C C . GLN A 1 111 ? -4.304 2.790 30.059 1.00 74.56 111 GLN A C 1
ATOM 892 O O . GLN A 1 111 ? -5.506 2.642 30.264 1.00 74.56 111 GLN A O 1
ATOM 897 N N . GLY A 1 112 ? -3.382 2.385 30.929 1.00 67.88 112 GLY A N 1
ATOM 898 C CA . GLY A 1 112 ? -3.708 1.739 32.203 1.00 67.88 112 GLY A CA 1
ATOM 899 C C . GLY A 1 112 ? -2.514 1.210 33.001 1.00 67.88 112 GLY A C 1
ATOM 900 O O . GLY A 1 112 ? -2.718 0.838 34.156 1.00 67.88 112 GLY A O 1
ATOM 901 N N . ASP A 1 113 ? -1.314 1.206 32.411 1.00 54.06 113 ASP A N 1
ATOM 902 C CA . ASP A 1 113 ? -0.044 0.897 33.086 1.00 54.06 113 ASP A CA 1
ATOM 903 C C . ASP A 1 113 ? 0.567 2.126 33.786 1.00 54.06 113 ASP A C 1
ATOM 905 O O . ASP A 1 113 ? 0.472 3.248 33.229 1.00 54.06 113 ASP A O 1
#

pLDDT: mean 94.93, std 5.66, range [54.06, 98.62]

Radius of gyration: 16.25 Å; Cα contacts (8 Å, |Δi|>4): 180; chains: 1; bounding box: 35×23×52 Å

Sequence (113 aa):
MIIALVQIPLDGPKRPHQDVIDQSLESTKIFHKVKGLRRKYYLNSEAGGGGVYEFDTRENAEDWFNDGWADWMEGRFGVRPRLTIFDTPVVLDNEAGEVRVDGHPVPAPWQGD

Mean predicted aligned error: 3.35 Å